Protein AF-A0A820PWT1-F1 (afdb_monomer_lite)

pLDDT: mean 73.71, std 15.01, range [38.59, 91.75]

Sequence (150 aa):
RQCILANSYSCCGHILHLMKSNIHLLKRLSTLASSGYLSSGRGATLLYFDNMKEADDYVHSNTIENTRLIAIYWSLNDSKTDRAIENLRLTEYNHLKELCMNYDPSKEFVCHVTIRVDADKNIQPNTYVSRSIVHKLPEVSPSNIYSSNT

Foldseek 3Di:
DDDVLVVQQVLLVLLVVLCVVVLVSVVVQLVLQQPADPPGSLWEKEFEAAAVVSSVCCSVVVDCPPTDIDTDHPDPPDPPQDVSNVLQDPVNSVVSVVVSVPDDSVFKYKYKYKHQYDDDPPDDHRDIRMDMDIDTDDPPDPPPPPDDDD

Secondary structure (DSSP, 8-state):
---HHHHHHHHHHHHHHHGGG-HHHHHHHHHHHHT-TTTTT--EEEEEESSHHHHHHHHHH---TT-EEEEE---TT-TT--HHHHTS-HHHHHHHHHHHHHS-TTTEEEEEEEEEEP--TTS-TTEEEEEEEEEEPPP--STTSS----

Organism: NCBI:txid433720

InterPro domains:
  IPR038825 Apical junction component [PTHR21517] (3-136)
  IPR058586 Apical junction molecule ajm1, alpha/beta domain [PF26649] (10-120)

Radius of gyration: 16.84 Å; chains: 1; bounding box: 32×45×59 Å

Structure (mmCIF, N/CA/C/O backbone):
data_AF-A0A820PWT1-F1
#
_entry.id   AF-A0A820PWT1-F1
#
loop_
_atom_site.group_PDB
_atom_site.id
_atom_site.type_symbol
_atom_site.label_atom_id
_atom_site.label_alt_id
_atom_site.label_comp_id
_atom_site.label_asym_id
_atom_site.label_entity_id
_atom_site.label_seq_id
_atom_site.pdbx_PDB_ins_code
_atom_site.Cartn_x
_atom_site.Cartn_y
_atom_site.Cartn_z
_atom_site.occupancy
_atom_site.B_iso_or_equiv
_atom_site.auth_seq_id
_atom_site.auth_comp_id
_atom_site.auth_asym_id
_atom_site.auth_atom_id
_atom_site.pdbx_PDB_model_num
ATOM 1 N N . ARG A 1 1 ? 3.724 -10.558 -26.982 1.00 47.31 1 ARG A N 1
ATOM 2 C CA . ARG A 1 1 ? 4.478 -9.646 -26.086 1.00 47.31 1 ARG A CA 1
ATOM 3 C C . ARG A 1 1 ? 3.466 -9.009 -25.141 1.00 47.31 1 ARG A C 1
ATOM 5 O O . ARG A 1 1 ? 2.695 -8.177 -25.598 1.00 47.31 1 ARG A O 1
ATOM 12 N N . GLN A 1 2 ? 3.372 -9.463 -23.890 1.00 59.34 2 GLN A N 1
ATOM 13 C CA . GLN A 1 2 ? 2.529 -8.790 -22.895 1.00 59.34 2 GLN A CA 1
ATOM 14 C C . GLN A 1 2 ? 3.180 -7.452 -22.529 1.00 59.34 2 GLN A C 1
ATOM 16 O O . GLN A 1 2 ? 4.393 -7.386 -22.338 1.00 59.34 2 GLN A O 1
ATOM 21 N N . CYS A 1 3 ? 2.388 -6.380 -22.500 1.00 81.00 3 CYS A N 1
ATOM 22 C CA . CYS A 1 3 ? 2.850 -5.068 -22.062 1.00 81.00 3 CYS A CA 1
ATOM 23 C C . CYS A 1 3 ? 3.196 -5.150 -20.571 1.00 81.00 3 CYS A C 1
ATOM 25 O O . CYS A 1 3 ? 2.326 -5.482 -19.768 1.00 81.00 3 CYS A O 1
ATOM 27 N N . ILE A 1 4 ? 4.445 -4.861 -20.201 1.00 83.25 4 ILE A N 1
ATOM 28 C CA . ILE A 1 4 ? 4.913 -4.948 -18.809 1.00 83.25 4 ILE A CA 1
ATOM 29 C C . ILE A 1 4 ? 4.061 -4.091 -17.865 1.00 83.25 4 ILE A C 1
ATOM 31 O O . ILE A 1 4 ? 3.721 -4.555 -16.788 1.00 83.25 4 ILE A O 1
ATOM 35 N N . LEU A 1 5 ? 3.586 -2.922 -18.314 1.00 86.19 5 LEU A N 1
ATOM 36 C CA . LEU A 1 5 ? 2.670 -2.079 -17.538 1.00 86.19 5 LEU A CA 1
ATOM 37 C C . LEU A 1 5 ? 1.332 -2.778 -17.256 1.00 86.19 5 LEU A C 1
ATOM 39 O O . LEU A 1 5 ? 0.831 -2.726 -16.135 1.00 86.19 5 LEU A O 1
ATOM 43 N N . ALA A 1 6 ? 0.767 -3.463 -18.255 1.00 86.44 6 ALA A N 1
ATOM 44 C CA . ALA A 1 6 ? -0.471 -4.222 -18.085 1.00 86.44 6 ALA A CA 1
ATOM 45 C C . ALA A 1 6 ? -0.263 -5.428 -17.157 1.00 86.44 6 ALA A C 1
ATOM 47 O O . ALA A 1 6 ? -1.124 -5.729 -16.330 1.00 86.44 6 ALA A O 1
ATOM 48 N N . ASN A 1 7 ? 0.897 -6.083 -17.256 1.00 89.00 7 ASN A N 1
ATOM 49 C CA . ASN A 1 7 ? 1.243 -7.205 -16.392 1.00 89.00 7 ASN A CA 1
ATOM 50 C C . ASN A 1 7 ? 1.422 -6.759 -14.931 1.00 89.00 7 ASN A C 1
ATOM 52 O O . ASN A 1 7 ? 0.824 -7.345 -14.031 1.00 89.00 7 ASN A O 1
ATOM 56 N N . SER A 1 8 ? 2.151 -5.664 -14.696 1.00 89.50 8 SER A N 1
ATOM 57 C CA . SER A 1 8 ? 2.304 -5.061 -13.368 1.00 89.50 8 SER A CA 1
ATOM 58 C C . SER A 1 8 ? 0.960 -4.616 -12.790 1.00 89.50 8 SER A C 1
ATOM 60 O O . SER A 1 8 ? 0.686 -4.871 -11.622 1.00 89.50 8 SER A O 1
ATOM 62 N N . TYR A 1 9 ? 0.065 -4.046 -13.605 1.00 90.25 9 TYR A N 1
ATOM 63 C CA . TYR A 1 9 ? -1.271 -3.656 -13.144 1.00 90.25 9 TYR A CA 1
ATOM 64 C C . TYR A 1 9 ? -2.115 -4.866 -12.715 1.00 90.25 9 TYR A C 1
ATOM 66 O O . TYR A 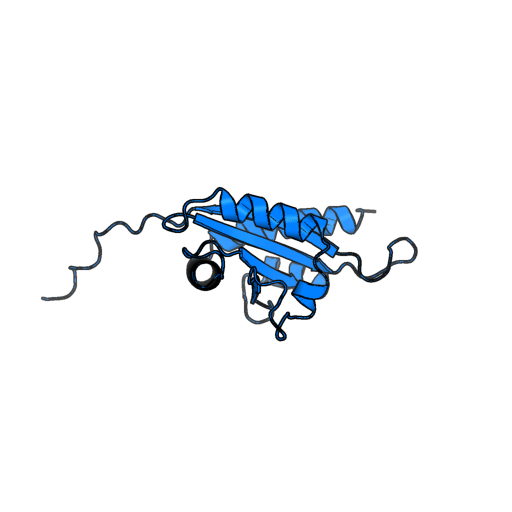1 9 ? -2.786 -4.832 -11.678 1.00 90.25 9 TYR A O 1
ATOM 74 N N . SER A 1 10 ? -2.053 -5.959 -13.484 1.00 91.75 10 SER A N 1
ATOM 75 C CA . SER A 1 10 ? -2.705 -7.224 -13.127 1.00 91.75 10 SER A CA 1
ATOM 76 C C . SER A 1 10 ? -2.135 -7.800 -11.830 1.00 91.75 10 SER A C 1
ATOM 78 O O . SER A 1 10 ? -2.895 -8.224 -10.959 1.00 91.75 10 SER A O 1
ATOM 80 N N . CYS A 1 11 ? -0.812 -7.749 -11.662 1.00 90.62 11 CYS A N 1
ATOM 81 C CA . CYS A 1 11 ? -0.122 -8.208 -10.461 1.00 90.62 11 CYS A CA 1
ATOM 82 C C . CYS A 1 11 ? -0.537 -7.423 -9.212 1.00 90.62 11 CYS A C 1
ATOM 84 O O . CYS A 1 11 ? -0.902 -8.040 -8.213 1.00 90.62 11 CYS A O 1
ATOM 86 N N . CYS A 1 12 ? -0.631 -6.088 -9.286 1.00 91.25 12 CYS A N 1
ATOM 87 C CA . CYS A 1 12 ? -1.192 -5.280 -8.197 1.00 91.25 12 CYS A CA 1
ATOM 88 C C . CYS A 1 12 ? -2.597 -5.767 -7.801 1.00 91.25 12 CYS A C 1
ATOM 90 O O . CYS A 1 12 ? -2.929 -5.838 -6.621 1.00 91.25 12 CYS A O 1
ATOM 92 N N . GLY A 1 13 ? -3.426 -6.146 -8.781 1.00 91.25 13 GLY A N 1
ATOM 93 C CA . GLY A 1 13 ? -4.733 -6.758 -8.536 1.00 91.25 13 GLY A CA 1
ATOM 94 C C . GLY A 1 13 ? -4.665 -8.102 -7.807 1.00 91.25 13 GLY A C 1
ATOM 95 O O . GLY A 1 13 ? -5.444 -8.324 -6.881 1.00 91.25 13 GLY A O 1
ATOM 96 N N . HIS A 1 14 ? -3.739 -8.981 -8.195 1.00 90.12 14 HIS A N 1
ATOM 97 C CA . HIS A 1 14 ? -3.536 -10.276 -7.540 1.00 90.12 14 HIS A CA 1
ATOM 98 C C . HIS A 1 14 ? -3.034 -10.122 -6.104 1.00 90.12 14 HIS A C 1
ATOM 100 O O . HIS A 1 14 ? -3.578 -10.762 -5.211 1.00 90.12 14 HIS A O 1
ATOM 106 N N . ILE A 1 15 ? -2.083 -9.221 -5.853 1.00 89.31 15 ILE A N 1
ATOM 107 C CA . ILE A 1 15 ? -1.589 -8.904 -4.503 1.00 89.31 15 ILE A CA 1
ATOM 108 C C . ILE A 1 15 ? -2.748 -8.459 -3.602 1.00 89.31 15 ILE A C 1
ATOM 110 O O . ILE A 1 15 ? -2.941 -8.992 -2.510 1.00 89.31 15 ILE A O 1
ATOM 114 N N . LEU A 1 16 ? -3.585 -7.542 -4.099 1.00 89.75 16 LEU A N 1
ATOM 115 C CA . LEU A 1 16 ? -4.780 -7.064 -3.400 1.00 89.75 16 LEU A CA 1
ATOM 116 C C . LEU A 1 16 ? -5.851 -8.145 -3.182 1.00 89.75 16 LEU A C 1
ATOM 118 O O . LEU A 1 16 ? -6.704 -8.009 -2.302 1.00 89.75 16 LEU A O 1
ATOM 122 N N . HIS A 1 17 ? -5.851 -9.206 -3.986 1.00 88.50 17 HIS A N 1
ATOM 123 C CA . HIS A 1 17 ? -6.714 -10.361 -3.773 1.00 88.50 17 HIS A CA 1
ATOM 124 C C . HIS A 1 17 ? -6.127 -11.302 -2.714 1.00 88.50 17 HIS A C 1
ATOM 126 O O . HIS A 1 17 ? -6.821 -11.635 -1.756 1.00 88.50 17 HIS A O 1
ATOM 132 N N . LEU A 1 18 ? -4.847 -11.662 -2.838 1.00 84.69 18 LEU A N 1
ATOM 133 C CA . LEU A 1 18 ? -4.145 -12.573 -1.929 1.00 84.69 18 LEU A CA 1
ATOM 134 C C . LEU A 1 18 ? -4.092 -12.049 -0.497 1.00 84.69 18 LEU A C 1
ATOM 136 O O . LEU A 1 18 ? -4.282 -12.821 0.444 1.00 84.69 18 LEU A O 1
ATOM 140 N N . MET A 1 19 ? -3.936 -10.733 -0.316 1.00 83.38 19 MET A N 1
ATOM 141 C CA . MET A 1 19 ? -3.961 -10.140 1.022 1.00 83.38 19 MET A CA 1
ATOM 142 C C . MET A 1 19 ? -5.244 -10.480 1.788 1.00 83.38 19 MET A C 1
ATOM 144 O O . MET A 1 19 ? -5.193 -10.630 3.003 1.00 83.38 19 MET A O 1
ATOM 148 N N . LYS A 1 20 ? -6.382 -10.659 1.098 1.00 83.00 20 LYS A N 1
ATOM 149 C CA . LYS A 1 20 ? -7.672 -10.975 1.733 1.00 83.00 20 LYS A CA 1
ATOM 150 C C . LYS A 1 20 ? -7.665 -12.351 2.399 1.00 83.00 20 LYS A C 1
ATOM 152 O O . LYS A 1 20 ? -8.399 -12.566 3.356 1.00 83.00 20 LYS A O 1
ATOM 157 N N . SER A 1 21 ? -6.836 -13.263 1.903 1.00 82.19 21 SER A N 1
ATOM 158 C CA . SER A 1 21 ? -6.681 -14.617 2.434 1.00 82.19 21 SER A CA 1
ATOM 159 C C . SER A 1 21 ? -5.658 -14.694 3.573 1.00 82.19 21 SER A C 1
ATOM 161 O O . SER A 1 21 ? -5.583 -15.713 4.254 1.00 82.19 21 SER A O 1
ATOM 163 N N . ASN A 1 22 ? -4.882 -13.631 3.818 1.00 80.12 22 ASN A N 1
ATOM 164 C CA . ASN A 1 22 ? -3.849 -13.589 4.850 1.00 80.12 22 ASN A CA 1
ATOM 165 C C . ASN A 1 22 ? -4.284 -12.704 6.030 1.00 80.12 22 ASN A C 1
ATOM 167 O O . ASN A 1 22 ? -4.023 -11.501 6.074 1.00 80.12 22 ASN A O 1
ATOM 171 N N . ILE A 1 23 ? -4.933 -13.311 7.029 1.00 81.25 23 ILE A N 1
ATOM 172 C CA . ILE A 1 23 ? -5.490 -12.583 8.181 1.00 81.25 23 ILE A CA 1
ATOM 173 C C . ILE A 1 23 ? -4.428 -11.850 9.016 1.00 81.25 23 ILE A C 1
ATOM 175 O O . ILE A 1 23 ? -4.711 -10.797 9.587 1.00 81.25 23 ILE A O 1
ATOM 179 N N . HIS A 1 24 ? -3.202 -12.375 9.083 1.00 80.56 24 HIS A N 1
ATOM 180 C CA . HIS A 1 24 ? -2.103 -11.739 9.810 1.00 80.56 24 HIS A CA 1
ATOM 181 C C . HIS A 1 24 ? -1.655 -10.454 9.115 1.00 80.56 24 HIS A C 1
ATOM 183 O O . HIS A 1 24 ? -1.484 -9.424 9.771 1.00 80.56 24 HIS A O 1
ATOM 189 N N . LEU A 1 25 ? -1.534 -10.498 7.787 1.00 80.38 25 LEU A N 1
ATOM 190 C CA . LEU A 1 25 ? -1.283 -9.317 6.973 1.00 80.38 25 LEU A CA 1
ATOM 191 C C . LEU A 1 25 ? -2.429 -8.311 7.107 1.00 80.38 25 LEU A C 1
ATOM 193 O O . LEU A 1 25 ? -2.152 -7.153 7.391 1.00 80.38 25 LEU A O 1
ATOM 197 N N . LEU A 1 26 ? -3.694 -8.729 6.991 1.00 82.94 26 LEU A N 1
ATOM 198 C CA . LEU A 1 26 ? -4.842 -7.823 7.154 1.00 82.94 26 LEU A CA 1
ATOM 199 C C . LEU A 1 26 ? -4.838 -7.110 8.506 1.00 82.94 26 LEU A C 1
ATOM 201 O O . LEU A 1 26 ? -5.029 -5.898 8.550 1.00 82.94 26 LEU A O 1
ATOM 205 N N . LYS A 1 27 ? -4.573 -7.834 9.600 1.00 81.88 27 LYS A N 1
ATOM 206 C CA . LYS A 1 27 ? -4.447 -7.235 10.936 1.00 81.88 27 LYS A CA 1
ATOM 207 C C . LYS A 1 27 ? -3.319 -6.210 10.976 1.00 81.88 27 LYS A C 1
ATOM 209 O O . LYS A 1 27 ? -3.542 -5.085 11.407 1.00 81.88 27 LYS A O 1
ATOM 214 N N . ARG A 1 28 ? -2.132 -6.564 10.472 1.00 81.06 28 ARG A N 1
ATOM 215 C CA . ARG A 1 28 ? -0.976 -5.655 10.431 1.00 81.06 28 ARG A CA 1
ATOM 216 C C . ARG A 1 28 ? -1.266 -4.403 9.596 1.00 81.06 28 ARG A C 1
ATOM 218 O O . ARG A 1 28 ? -0.940 -3.304 10.032 1.00 81.06 28 ARG A O 1
ATOM 225 N N . LEU A 1 29 ? -1.903 -4.560 8.435 1.00 83.25 29 LEU A N 1
ATOM 226 C CA . LEU A 1 29 ? -2.310 -3.455 7.565 1.00 83.25 29 LEU A CA 1
ATOM 227 C C . LEU A 1 29 ? -3.337 -2.550 8.243 1.00 83.25 29 LEU A C 1
ATOM 229 O O . LEU A 1 29 ? -3.165 -1.337 8.268 1.00 83.25 29 LEU A O 1
ATOM 233 N N . SER A 1 30 ? -4.369 -3.137 8.844 1.00 82.38 30 SER A N 1
ATOM 234 C CA . SER A 1 30 ? -5.387 -2.402 9.589 1.00 82.38 30 SER A CA 1
ATOM 235 C C . SER A 1 30 ? -4.775 -1.587 10.721 1.00 82.38 30 SER A C 1
ATOM 237 O O . SER A 1 30 ? -5.104 -0.414 10.872 1.00 82.38 30 SER A O 1
ATOM 239 N N . THR A 1 31 ? -3.862 -2.179 11.497 1.00 80.88 31 THR A N 1
ATOM 240 C CA . THR A 1 31 ? -3.164 -1.475 12.577 1.00 80.88 31 THR A CA 1
ATOM 241 C C . THR A 1 31 ? -2.358 -0.300 12.026 1.00 80.88 31 THR A C 1
ATOM 243 O O . THR A 1 31 ? -2.481 0.813 12.535 1.00 80.88 31 THR A O 1
ATOM 246 N N . LEU A 1 32 ? -1.601 -0.503 10.945 1.00 78.75 32 LEU A N 1
ATOM 247 C CA . LEU A 1 32 ? -0.827 0.568 10.310 1.00 78.75 32 LEU A CA 1
ATOM 248 C C . LEU A 1 32 ? -1.719 1.684 9.746 1.00 78.75 32 LEU A C 1
ATOM 250 O O . LEU A 1 32 ? -1.428 2.860 9.954 1.00 78.75 32 LEU A O 1
ATOM 254 N N . ALA A 1 33 ? -2.831 1.348 9.092 1.00 80.00 33 ALA A N 1
ATOM 255 C CA . ALA A 1 33 ? -3.787 2.343 8.611 1.00 80.00 33 ALA A CA 1
ATOM 256 C C . ALA A 1 33 ? -4.429 3.126 9.766 1.00 80.00 33 ALA A C 1
ATOM 258 O O . ALA A 1 33 ? -4.557 4.345 9.681 1.00 80.00 33 ALA A O 1
ATOM 259 N N . SER A 1 34 ? -4.764 2.451 10.870 1.00 75.75 34 SER A N 1
ATOM 260 C CA . SER A 1 34 ? -5.361 3.088 12.050 1.00 75.75 34 SER A CA 1
ATOM 261 C C . SER A 1 34 ? -4.406 4.045 12.769 1.00 75.75 34 SER A C 1
ATOM 263 O O . SER A 1 34 ? -4.852 4.998 13.400 1.00 75.75 34 SER A O 1
ATOM 265 N N . SER A 1 35 ? -3.089 3.857 12.619 1.00 69.88 35 SER A N 1
ATOM 266 C CA . SER A 1 35 ? -2.086 4.832 13.072 1.00 69.88 35 SER A CA 1
ATOM 267 C C . SER A 1 35 ? -1.947 6.064 12.158 1.00 69.88 35 SER A C 1
ATOM 269 O O . SER A 1 35 ? -1.132 6.945 12.427 1.00 69.88 35 SER A O 1
ATOM 271 N N . GLY A 1 36 ? -2.727 6.150 11.074 1.00 62.59 36 GLY A N 1
ATOM 272 C CA . GLY A 1 36 ? -2.680 7.238 10.100 1.00 62.59 36 GLY A CA 1
ATOM 273 C C . GLY A 1 36 ? -3.218 8.580 10.612 1.00 62.59 36 GLY A C 1
ATOM 274 O O . GLY A 1 36 ? -4.252 8.665 11.271 1.00 62.59 36 GLY A O 1
ATOM 275 N N . TYR A 1 37 ? -2.516 9.651 10.233 1.00 52.75 37 TYR A N 1
ATOM 276 C CA . TYR A 1 37 ? -2.602 11.007 10.798 1.00 52.75 37 TYR A CA 1
ATOM 277 C C . TYR A 1 37 ? -3.868 11.831 10.484 1.00 52.75 37 TYR A C 1
ATOM 279 O O . TYR A 1 37 ? -3.995 12.948 10.987 1.00 52.75 37 TYR 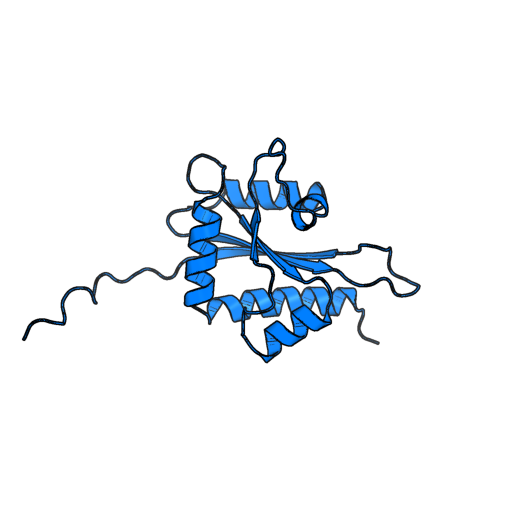A O 1
ATOM 287 N N . LEU A 1 38 ? -4.811 11.342 9.669 1.00 58.19 38 LEU A N 1
ATOM 288 C CA . LEU A 1 38 ? -6.098 12.025 9.465 1.00 58.19 38 LEU A CA 1
ATOM 289 C C . LEU A 1 38 ? -6.978 11.826 10.709 1.00 58.19 38 LEU A C 1
ATOM 291 O O . LEU A 1 38 ? -7.860 10.978 10.676 1.00 58.19 38 LEU A O 1
ATOM 295 N N . SER A 1 39 ? -6.645 12.530 11.802 1.00 53.00 39 SER A N 1
ATOM 296 C CA . SER A 1 39 ? -7.372 12.840 13.060 1.00 53.00 39 SER A CA 1
ATOM 297 C C . SER A 1 39 ? -8.349 11.820 13.691 1.00 53.00 39 SER A C 1
ATOM 299 O O . SER A 1 39 ? -9.003 12.137 14.681 1.00 53.00 39 SER A O 1
ATOM 301 N N . SER A 1 40 ? -8.485 10.600 13.178 1.00 62.12 40 SER A N 1
ATOM 302 C CA . SER A 1 40 ? -9.523 9.619 13.536 1.00 62.12 40 SER A CA 1
ATOM 303 C C . SER A 1 40 ? -9.196 8.198 13.037 1.00 62.12 40 SER A C 1
ATOM 305 O O . SER A 1 40 ? -10.102 7.392 12.850 1.00 62.12 40 SER A O 1
ATOM 307 N N . GLY A 1 41 ? -7.926 7.886 12.757 1.00 66.31 41 GLY A N 1
ATOM 308 C CA . GLY A 1 41 ? -7.505 6.563 12.272 1.00 66.31 41 GLY A CA 1
ATOM 309 C C . GLY A 1 41 ? -7.748 6.302 10.782 1.00 66.31 41 GLY A C 1
ATOM 310 O O . GLY A 1 41 ? -7.765 5.153 10.349 1.00 66.31 41 GLY A O 1
ATOM 311 N N . ARG A 1 42 ? -7.927 7.363 9.986 1.00 76.44 42 ARG A N 1
ATOM 312 C CA . ARG A 1 42 ? -8.174 7.292 8.538 1.00 76.44 42 ARG A CA 1
ATOM 313 C C . ARG A 1 42 ? -6.874 7.311 7.719 1.00 76.44 42 ARG A C 1
ATOM 315 O O . ARG A 1 42 ? -6.609 8.255 6.981 1.00 76.44 42 ARG A O 1
ATOM 322 N N . GLY A 1 43 ? -6.014 6.308 7.879 1.00 79.94 43 GLY A N 1
ATOM 323 C CA . GLY A 1 43 ? -4.768 6.168 7.112 1.00 79.94 43 GLY A CA 1
ATOM 324 C C . GLY A 1 43 ? -4.866 5.299 5.857 1.00 79.94 43 GLY A C 1
ATOM 325 O O . GLY A 1 43 ? -5.888 4.675 5.571 1.00 79.94 43 GLY A O 1
ATOM 326 N N . ALA A 1 44 ? -3.758 5.223 5.123 1.00 82.94 44 ALA A N 1
ATOM 327 C CA . ALA A 1 44 ? -3.560 4.243 4.061 1.00 82.94 44 ALA A CA 1
ATOM 328 C C . ALA A 1 44 ? -2.277 3.449 4.325 1.00 82.94 44 ALA A C 1
ATOM 330 O O . ALA A 1 44 ? -1.312 3.964 4.889 1.00 82.94 44 ALA A O 1
ATOM 331 N N . THR A 1 45 ? -2.247 2.196 3.892 1.00 84.81 45 THR A N 1
ATOM 332 C CA . THR A 1 45 ? -1.023 1.386 3.870 1.00 84.81 45 THR A CA 1
ATOM 333 C C . THR A 1 45 ? -0.472 1.300 2.463 1.00 84.81 45 THR A C 1
ATOM 335 O O . THR A 1 45 ? -1.247 1.104 1.529 1.00 84.81 45 THR A O 1
ATOM 338 N N . LEU A 1 46 ? 0.848 1.350 2.331 1.00 83.56 46 LEU A N 1
ATOM 339 C CA . LEU A 1 46 ? 1.582 1.104 1.101 1.00 83.56 46 LEU A CA 1
ATOM 340 C C . LEU A 1 46 ? 2.295 -0.244 1.157 1.00 83.56 46 LEU A C 1
ATOM 342 O O . LEU A 1 46 ? 3.142 -0.479 2.018 1.00 83.56 46 LEU A O 1
ATOM 346 N N . LEU A 1 47 ? 1.985 -1.099 0.193 1.00 86.19 47 LEU A N 1
ATOM 347 C CA . LEU A 1 47 ? 2.796 -2.247 -0.185 1.00 86.19 47 LEU A CA 1
ATOM 348 C C . LEU A 1 47 ? 3.644 -1.823 -1.380 1.00 86.19 47 LEU A C 1
ATOM 350 O O . LEU A 1 47 ? 3.126 -1.655 -2.486 1.00 86.19 47 LEU A O 1
ATOM 354 N N . TYR A 1 48 ? 4.928 -1.596 -1.130 1.00 84.62 48 TYR A N 1
ATOM 355 C CA . TYR A 1 48 ? 5.872 -1.145 -2.141 1.00 84.62 48 TYR A CA 1
ATOM 356 C C . TYR A 1 48 ? 6.772 -2.302 -2.579 1.00 84.62 48 TYR A C 1
ATOM 358 O O . TYR A 1 48 ? 7.344 -3.002 -1.740 1.00 84.62 48 TYR A O 1
ATOM 366 N N . PHE A 1 49 ? 6.917 -2.459 -3.894 1.00 85.75 49 PHE A N 1
ATOM 367 C CA . PHE A 1 49 ? 7.807 -3.431 -4.524 1.00 85.75 49 PHE A CA 1
ATOM 368 C C . PHE A 1 49 ? 8.817 -2.699 -5.415 1.00 85.75 49 PHE A C 1
ATOM 370 O O . PHE A 1 49 ? 8.429 -1.919 -6.292 1.00 85.75 49 PHE A O 1
ATOM 377 N N . ASP A 1 50 ? 10.113 -2.958 -5.206 1.00 83.12 50 ASP A N 1
ATOM 378 C CA . ASP A 1 50 ? 11.207 -2.270 -5.911 1.00 83.12 50 ASP A CA 1
ATOM 379 C C . ASP A 1 50 ? 11.324 -2.707 -7.381 1.00 83.12 50 ASP A C 1
ATOM 381 O O . ASP A 1 50 ? 12.008 -2.052 -8.171 1.00 83.12 50 ASP A O 1
ATOM 385 N N . ASN A 1 51 ? 10.694 -3.821 -7.753 1.00 85.88 51 ASN A N 1
ATOM 386 C CA . ASN A 1 51 ? 10.639 -4.344 -9.114 1.00 85.88 51 ASN A CA 1
ATOM 387 C C . ASN A 1 51 ? 9.516 -5.390 -9.247 1.00 85.88 51 ASN A C 1
ATOM 389 O O . ASN A 1 51 ? 8.948 -5.874 -8.265 1.00 85.88 51 ASN A O 1
ATOM 393 N N . MET A 1 52 ? 9.221 -5.778 -10.488 1.00 87.19 52 MET A N 1
ATOM 394 C CA . MET A 1 52 ? 8.202 -6.786 -10.797 1.00 87.19 52 MET A CA 1
ATOM 395 C C . MET A 1 52 ? 8.545 -8.184 -10.251 1.00 87.19 52 MET A C 1
ATOM 397 O O . MET A 1 52 ? 7.635 -8.953 -9.957 1.00 87.19 52 MET A O 1
ATOM 401 N N . LYS A 1 53 ? 9.832 -8.519 -10.093 1.00 86.75 53 LYS A N 1
ATOM 402 C CA . LYS A 1 53 ? 10.252 -9.824 -9.567 1.00 86.75 53 LYS A CA 1
ATOM 403 C C . LYS A 1 53 ? 9.855 -9.976 -8.099 1.00 86.75 53 LYS A C 1
ATOM 405 O O . LYS A 1 53 ? 9.305 -11.004 -7.737 1.00 86.75 53 LYS A O 1
ATOM 410 N N . GLU A 1 54 ? 10.069 -8.957 -7.272 1.00 85.81 54 GLU A N 1
ATOM 411 C CA . GLU A 1 54 ? 9.639 -8.980 -5.865 1.00 85.81 54 GLU A CA 1
ATOM 412 C C . GLU A 1 54 ? 8.1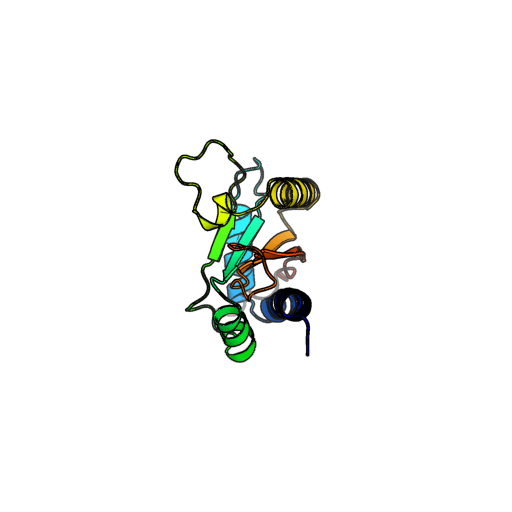20 -9.128 -5.723 1.00 85.81 54 GLU A C 1
ATOM 414 O O . GLU A 1 54 ? 7.640 -9.856 -4.855 1.00 85.81 54 GLU A O 1
ATOM 419 N N . ALA A 1 55 ? 7.361 -8.449 -6.587 1.00 87.06 55 ALA A N 1
ATOM 420 C CA . ALA A 1 55 ? 5.907 -8.559 -6.621 1.00 87.06 55 ALA A CA 1
ATOM 421 C C . ALA A 1 55 ? 5.452 -9.975 -7.012 1.00 87.06 55 ALA A C 1
ATOM 423 O O . ALA A 1 55 ? 4.545 -10.533 -6.394 1.00 87.06 55 ALA A O 1
ATOM 424 N N . ASP A 1 56 ? 6.108 -10.573 -8.007 1.00 86.62 56 ASP A N 1
ATOM 425 C CA . ASP A 1 56 ? 5.825 -11.933 -8.462 1.00 86.62 56 ASP A CA 1
ATOM 426 C C . ASP A 1 56 ? 6.212 -12.986 -7.413 1.00 86.62 56 ASP A C 1
ATOM 428 O O . ASP A 1 56 ? 5.428 -13.890 -7.124 1.00 86.62 56 ASP A O 1
ATOM 432 N N . ASP A 1 57 ? 7.368 -12.824 -6.764 1.00 84.94 57 ASP A N 1
ATOM 433 C CA . ASP A 1 57 ? 7.811 -13.682 -5.663 1.00 84.94 57 ASP A CA 1
ATOM 434 C C . ASP A 1 57 ? 6.793 -13.654 -4.511 1.00 84.94 57 ASP A C 1
ATOM 436 O O . ASP A 1 57 ? 6.462 -14.703 -3.957 1.00 84.94 57 ASP A O 1
ATOM 440 N N . TYR A 1 58 ? 6.237 -12.483 -4.175 1.00 82.88 58 TYR A N 1
ATOM 441 C CA . TYR A 1 58 ? 5.176 -12.360 -3.170 1.00 82.88 58 TYR A CA 1
ATOM 442 C C . TYR A 1 58 ? 3.896 -13.097 -3.585 1.00 82.88 58 TYR A C 1
ATOM 444 O O . TYR A 1 58 ? 3.304 -13.806 -2.772 1.00 82.88 58 TYR A O 1
ATOM 452 N N . VAL A 1 59 ? 3.475 -12.969 -4.848 1.00 83.94 59 VAL A N 1
ATOM 453 C CA . VAL A 1 59 ? 2.290 -13.671 -5.371 1.00 83.94 59 VAL A CA 1
ATOM 454 C C . VAL A 1 59 ? 2.459 -15.192 -5.284 1.00 83.94 59 VAL A C 1
ATOM 456 O O . VAL A 1 59 ? 1.505 -15.884 -4.931 1.00 83.94 59 VAL A O 1
ATOM 459 N N . HIS A 1 60 ? 3.658 -15.712 -5.556 1.00 81.50 60 HIS A N 1
ATOM 460 C CA . HIS A 1 60 ? 3.937 -17.151 -5.534 1.00 81.50 60 HIS A CA 1
ATOM 461 C C . HIS A 1 60 ? 4.165 -17.717 -4.129 1.00 81.50 60 HIS A C 1
ATOM 463 O O . HIS A 1 60 ? 3.729 -18.828 -3.832 1.00 81.50 60 HIS A O 1
ATOM 469 N N . SER A 1 61 ? 4.863 -16.982 -3.265 1.00 74.50 61 SER A N 1
ATOM 470 C CA . SER A 1 61 ? 5.221 -17.449 -1.921 1.00 74.50 61 SER A CA 1
ATOM 471 C C . SER A 1 61 ? 4.145 -17.159 -0.876 1.00 74.50 61 SER A C 1
ATOM 473 O O . SER A 1 61 ? 4.088 -17.841 0.146 1.00 74.50 61 SER A O 1
ATOM 475 N N . ASN A 1 62 ? 3.301 -16.146 -1.106 1.00 67.44 62 ASN A N 1
ATOM 476 C CA . ASN A 1 62 ? 2.384 -15.572 -0.118 1.00 67.44 62 ASN A CA 1
ATOM 477 C C . ASN A 1 62 ? 3.082 -15.178 1.205 1.00 67.44 62 ASN A C 1
ATOM 479 O O . ASN A 1 62 ? 2.432 -15.040 2.248 1.00 67.44 62 ASN A O 1
ATOM 483 N N . THR A 1 63 ? 4.409 -15.005 1.188 1.00 64.19 63 THR A N 1
ATOM 484 C CA . THR A 1 63 ? 5.194 -14.595 2.351 1.00 64.19 63 THR A CA 1
ATOM 485 C C . THR A 1 63 ? 5.523 -13.115 2.267 1.00 64.19 63 THR A C 1
ATOM 487 O O . THR A 1 63 ? 5.856 -12.560 1.224 1.00 64.19 63 THR A O 1
ATOM 490 N N . ILE A 1 64 ? 5.407 -12.450 3.412 1.00 61.00 64 ILE A N 1
ATOM 491 C CA . ILE A 1 64 ? 5.573 -11.000 3.529 1.00 61.00 64 ILE A CA 1
ATOM 492 C C . ILE A 1 64 ? 7.030 -10.589 3.781 1.00 61.00 64 ILE A C 1
ATOM 494 O O . ILE A 1 64 ? 7.312 -9.399 3.880 1.00 61.00 64 ILE A O 1
ATOM 498 N N . GLU A 1 65 ? 7.939 -11.554 3.961 1.00 57.66 65 GLU A N 1
ATOM 499 C CA . GLU A 1 65 ? 9.254 -11.317 4.577 1.00 57.66 65 GLU A CA 1
ATOM 500 C C . GLU A 1 65 ? 10.127 -10.341 3.781 1.00 57.66 65 GLU A C 1
ATOM 502 O O . GLU A 1 65 ? 10.893 -9.589 4.377 1.00 57.66 65 GLU A O 1
ATOM 507 N N . ASN A 1 66 ? 9.935 -10.276 2.461 1.00 52.66 66 ASN A N 1
ATOM 508 C CA . ASN A 1 66 ? 10.669 -9.366 1.580 1.00 52.66 66 ASN A CA 1
ATOM 509 C C . ASN A 1 66 ? 9.870 -8.118 1.167 1.00 52.66 66 ASN A C 1
ATOM 511 O O . ASN A 1 66 ? 10.414 -7.237 0.504 1.00 52.66 66 ASN A O 1
ATOM 515 N N . THR A 1 67 ? 8.590 -8.008 1.536 1.00 62.28 67 THR A N 1
ATOM 516 C CA . THR A 1 67 ? 7.753 -6.873 1.130 1.00 62.28 67 THR A CA 1
ATOM 517 C C . THR A 1 67 ? 7.934 -5.705 2.089 1.00 62.28 67 THR A C 1
ATOM 519 O O . THR A 1 67 ? 7.657 -5.816 3.288 1.00 62.28 67 THR A O 1
ATOM 522 N N . ARG A 1 68 ? 8.335 -4.541 1.563 1.00 65.00 68 ARG A N 1
ATOM 523 C CA . ARG A 1 68 ? 8.349 -3.310 2.358 1.00 65.00 68 ARG A CA 1
ATOM 524 C C . ARG A 1 68 ? 6.920 -2.846 2.584 1.00 65.00 68 ARG A C 1
ATOM 526 O O . ARG A 1 68 ? 6.242 -2.368 1.675 1.00 65.00 68 ARG A O 1
ATOM 533 N N . LEU A 1 69 ? 6.479 -3.003 3.827 1.00 67.12 69 LEU A N 1
ATOM 534 C CA . LEU A 1 69 ? 5.200 -2.500 4.282 1.00 67.12 69 LEU A CA 1
ATOM 535 C C . LEU A 1 69 ? 5.389 -1.143 4.952 1.00 67.12 69 LEU A C 1
ATOM 537 O O . LEU A 1 69 ? 6.017 -1.050 6.007 1.00 67.12 69 LEU A O 1
ATOM 541 N N . ILE A 1 70 ? 4.829 -0.107 4.339 1.00 63.09 70 ILE A N 1
ATOM 542 C CA . ILE A 1 70 ? 5.009 1.282 4.750 1.00 63.09 70 ILE A CA 1
ATOM 543 C C . ILE A 1 70 ? 3.640 1.853 5.125 1.00 63.09 70 ILE A C 1
ATOM 545 O O . ILE A 1 70 ? 2.657 1.683 4.405 1.00 63.09 70 ILE A O 1
ATOM 549 N N . ALA A 1 71 ? 3.545 2.528 6.267 1.00 61.91 71 ALA A N 1
ATOM 550 C CA . ALA A 1 71 ? 2.365 3.328 6.581 1.00 61.91 71 ALA A CA 1
ATOM 551 C C . ALA A 1 71 ? 2.432 4.645 5.794 1.00 61.91 71 ALA A C 1
ATOM 553 O O . ALA A 1 71 ? 3.435 5.354 5.868 1.00 61.91 71 ALA A O 1
ATOM 554 N N . ILE A 1 72 ? 1.376 4.981 5.047 1.00 63.12 72 ILE A N 1
ATOM 555 C CA . ILE A 1 72 ? 1.277 6.286 4.387 1.00 63.12 72 ILE A CA 1
ATOM 556 C C . ILE A 1 72 ? 0.645 7.256 5.381 1.00 63.12 72 ILE A C 1
ATOM 558 O O . ILE A 1 72 ? -0.567 7.235 5.628 1.00 63.12 72 ILE A O 1
ATOM 562 N N . TYR A 1 73 ? 1.484 8.117 5.951 1.00 60.97 73 TYR A N 1
ATOM 563 C CA . TYR A 1 73 ? 1.045 9.213 6.804 1.00 60.97 73 TYR A CA 1
ATOM 564 C C . TYR A 1 73 ? 0.670 10.430 5.955 1.00 60.97 73 TYR A C 1
ATOM 566 O O . TYR A 1 73 ? 1.348 10.788 5.000 1.00 60.97 73 TYR A O 1
ATOM 574 N N . TRP A 1 74 ? -0.425 11.085 6.333 1.00 56.00 74 TRP A N 1
ATOM 575 C CA . TRP A 1 74 ? -1.032 12.201 5.600 1.00 56.00 74 TRP A CA 1
ATOM 576 C C . TRP A 1 74 ? -0.464 13.584 5.961 1.00 56.00 74 TRP A C 1
ATOM 578 O O . TRP A 1 74 ? -1.073 14.609 5.652 1.00 56.00 74 TRP A O 1
ATOM 588 N N . SER A 1 75 ? 0.700 13.632 6.613 1.00 49.84 75 SER A N 1
ATOM 589 C CA . SER A 1 75 ? 1.387 14.888 6.914 1.00 49.84 75 SER A CA 1
ATOM 590 C C . SER A 1 75 ? 2.460 15.155 5.861 1.00 49.84 75 SER A C 1
ATOM 592 O O . SER A 1 75 ? 3.562 14.624 5.945 1.00 49.84 75 SER A O 1
ATOM 594 N N . LEU A 1 76 ? 2.155 16.031 4.897 1.00 44.50 76 LEU A N 1
ATOM 595 C CA . LEU A 1 76 ? 3.121 16.601 3.936 1.00 44.50 76 LEU A CA 1
ATOM 596 C C . LEU A 1 76 ? 4.321 17.306 4.608 1.00 44.50 76 LEU A C 1
ATOM 598 O O . LEU A 1 76 ? 5.273 17.664 3.925 1.00 44.50 76 LEU A O 1
ATOM 602 N N . ASN A 1 77 ? 4.268 17.519 5.928 1.00 46.28 77 ASN A N 1
ATOM 603 C CA . ASN A 1 77 ? 5.285 18.219 6.710 1.00 46.28 77 ASN A CA 1
ATOM 604 C C . ASN A 1 77 ? 6.184 17.293 7.539 1.00 46.28 77 ASN A C 1
ATOM 606 O O . ASN A 1 77 ? 6.987 17.797 8.323 1.00 46.28 77 ASN A O 1
ATOM 610 N N . ASP A 1 78 ? 6.057 15.967 7.428 1.00 47.66 78 ASP A N 1
ATOM 611 C CA . ASP A 1 78 ? 6.919 15.084 8.211 1.00 47.66 78 ASP A CA 1
ATOM 612 C C . ASP A 1 78 ? 8.275 14.905 7.513 1.00 47.66 78 ASP A C 1
ATOM 614 O O . ASP A 1 78 ? 8.382 14.338 6.422 1.00 47.66 78 ASP A O 1
ATOM 618 N N . SER A 1 79 ? 9.339 15.356 8.175 1.00 41.81 79 SER A N 1
ATOM 619 C CA . SER A 1 79 ? 10.747 15.223 7.769 1.00 41.81 79 SER A CA 1
ATOM 620 C C . SER A 1 79 ? 11.251 13.765 7.741 1.00 41.81 79 SER A C 1
ATOM 622 O O . SER A 1 79 ? 12.451 13.515 7.648 1.00 41.81 79 SER A O 1
ATOM 624 N N . LYS A 1 80 ? 10.324 12.801 7.813 1.00 46.62 80 LYS A N 1
ATOM 625 C CA . LYS A 1 80 ? 10.502 11.343 7.795 1.00 46.62 80 LYS A CA 1
ATOM 626 C C . LYS A 1 80 ? 9.704 10.669 6.673 1.00 46.62 80 LYS A C 1
ATOM 628 O O . LYS A 1 80 ? 9.341 9.499 6.788 1.00 46.62 80 LYS A O 1
ATOM 633 N N . THR A 1 81 ? 9.383 11.402 5.612 1.00 52.66 81 THR A N 1
ATOM 634 C CA . THR A 1 81 ? 8.709 10.821 4.450 1.00 52.66 81 THR A CA 1
ATOM 635 C C . THR A 1 81 ? 9.654 9.811 3.791 1.00 52.66 81 THR A C 1
ATOM 637 O O . THR A 1 81 ? 10.742 10.162 3.349 1.00 52.66 81 THR A O 1
ATOM 640 N N . ASP A 1 82 ? 9.275 8.530 3.798 1.00 57.75 82 ASP A N 1
ATOM 641 C CA . ASP A 1 82 ? 10.031 7.468 3.127 1.00 57.75 82 ASP A CA 1
ATOM 642 C C . ASP A 1 82 ? 10.136 7.800 1.628 1.00 57.75 82 ASP A C 1
ATOM 644 O O . ASP A 1 82 ? 9.165 8.279 1.036 1.00 57.75 82 ASP A O 1
ATOM 648 N N . ARG A 1 83 ? 11.277 7.519 0.984 1.00 57.12 83 ARG A N 1
ATOM 649 C CA . ARG A 1 83 ? 11.451 7.721 -0.466 1.00 57.12 83 ARG A CA 1
ATOM 650 C C . ARG A 1 83 ? 10.335 7.055 -1.270 1.00 57.12 83 ARG A C 1
ATOM 652 O O . ARG A 1 83 ? 9.950 7.573 -2.312 1.00 57.12 83 ARG A O 1
ATOM 659 N N . ALA A 1 84 ? 9.786 5.931 -0.808 1.00 57.72 84 ALA A N 1
ATOM 660 C CA . ALA A 1 84 ? 8.642 5.291 -1.463 1.00 57.72 84 ALA A CA 1
ATOM 661 C C . ALA A 1 84 ? 7.394 6.196 -1.505 1.00 57.72 84 ALA A C 1
ATOM 663 O O . ALA A 1 84 ? 6.644 6.159 -2.475 1.00 57.72 84 ALA A O 1
ATOM 664 N N . ILE A 1 85 ? 7.196 7.028 -0.479 1.00 62.03 85 ILE A N 1
ATOM 665 C CA . ILE A 1 85 ? 6.112 8.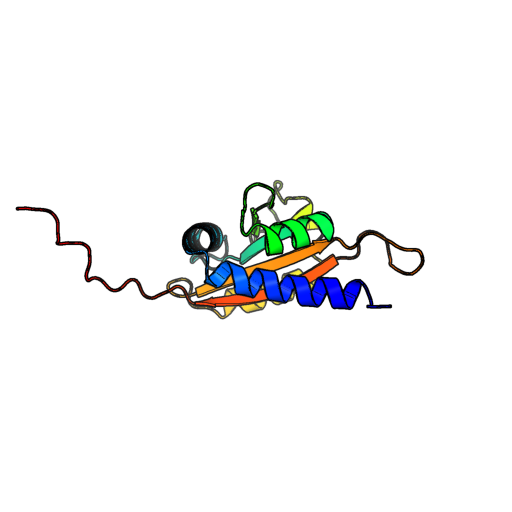013 -0.388 1.00 62.03 85 ILE A CA 1
ATOM 666 C C . ILE A 1 85 ? 6.461 9.271 -1.194 1.00 62.03 85 ILE A C 1
ATOM 668 O O . ILE A 1 85 ? 5.590 9.789 -1.883 1.00 62.03 85 ILE A O 1
ATOM 672 N N . GLU A 1 86 ? 7.722 9.726 -1.183 1.00 63.84 86 GLU A N 1
ATOM 673 C CA . GLU A 1 86 ? 8.183 10.839 -2.040 1.00 63.84 86 GLU A CA 1
ATOM 674 C C . GLU A 1 86 ? 7.966 10.549 -3.535 1.00 63.84 86 GLU A C 1
ATOM 676 O O . GLU A 1 86 ? 7.728 11.459 -4.326 1.00 63.84 86 GLU A O 1
ATOM 681 N N . ASN A 1 87 ? 8.035 9.271 -3.923 1.00 62.91 87 ASN A N 1
ATOM 682 C CA . ASN A 1 87 ? 7.809 8.815 -5.292 1.00 62.91 87 ASN A CA 1
ATOM 683 C C . ASN A 1 87 ? 6.323 8.666 -5.668 1.00 62.91 87 ASN A C 1
ATOM 685 O O . ASN A 1 87 ? 6.031 8.502 -6.856 1.00 62.91 87 ASN A O 1
ATOM 689 N N . LEU A 1 88 ? 5.387 8.735 -4.711 1.00 67.00 88 LEU A N 1
ATOM 690 C CA . LEU A 1 88 ? 3.958 8.764 -5.032 1.00 67.00 88 LEU A CA 1
ATOM 691 C C . LEU A 1 88 ? 3.653 10.076 -5.752 1.00 67.00 88 LEU A C 1
ATOM 693 O O . LEU A 1 88 ? 3.882 11.169 -5.230 1.00 67.00 88 LEU A O 1
ATOM 697 N N . ARG A 1 89 ? 3.117 9.993 -6.970 1.00 67.19 89 ARG A N 1
ATOM 698 C CA . ARG A 1 89 ? 2.769 11.193 -7.736 1.00 67.19 89 ARG A CA 1
ATOM 699 C C . ARG A 1 89 ? 1.665 11.954 -7.004 1.00 67.19 89 ARG A C 1
ATOM 701 O O . ARG A 1 89 ? 0.780 11.355 -6.397 1.00 67.19 89 ARG A O 1
ATOM 708 N N . LEU A 1 90 ? 1.641 13.280 -7.145 1.00 65.88 90 LEU A N 1
ATOM 709 C CA . LEU A 1 90 ? 0.621 14.147 -6.534 1.00 65.88 90 LEU A CA 1
ATOM 710 C C . LEU A 1 90 ? -0.824 13.685 -6.827 1.00 65.88 90 LEU A C 1
ATOM 712 O O . LEU A 1 90 ? -1.714 13.832 -5.992 1.00 65.88 90 LEU A O 1
ATOM 716 N N . THR A 1 91 ? -1.064 13.098 -8.002 1.00 63.31 91 THR A N 1
ATOM 717 C CA . THR A 1 91 ? -2.364 12.527 -8.381 1.00 63.31 91 THR A CA 1
ATOM 718 C C . THR A 1 91 ? -2.712 11.266 -7.585 1.00 63.31 91 THR A C 1
ATOM 720 O O . THR A 1 91 ? -3.850 11.129 -7.143 1.00 63.31 91 THR A O 1
ATOM 723 N N . GLU A 1 92 ? -1.750 10.363 -7.368 1.00 76.62 92 GLU A N 1
ATOM 724 C CA . GLU A 1 92 ? -1.933 9.158 -6.544 1.00 76.62 92 GLU A CA 1
ATOM 725 C C . GLU A 1 92 ? -2.147 9.545 -5.084 1.00 76.62 92 GLU A C 1
ATOM 727 O O . GLU A 1 92 ? -3.034 9.003 -4.428 1.00 76.62 92 GLU A O 1
ATOM 732 N N . TYR A 1 93 ? -1.408 10.554 -4.618 1.00 74.12 93 TYR A N 1
ATOM 733 C CA . TYR A 1 93 ? -1.638 11.179 -3.327 1.00 74.12 93 TYR A CA 1
ATOM 734 C C . TYR A 1 93 ? -3.086 11.672 -3.226 1.00 74.12 93 TYR A C 1
ATOM 736 O O . TYR A 1 93 ? -3.857 11.118 -2.455 1.00 74.12 93 TYR A O 1
ATOM 744 N N . ASN A 1 94 ? -3.529 12.621 -4.054 1.00 77.25 94 ASN A N 1
ATOM 745 C CA . ASN A 1 94 ? -4.895 13.158 -3.967 1.00 77.25 94 ASN A CA 1
ATOM 746 C C . ASN A 1 94 ? -5.986 12.074 -4.018 1.00 77.25 94 ASN A C 1
ATOM 748 O O . ASN A 1 94 ? -6.942 12.141 -3.247 1.00 77.25 94 ASN A O 1
ATOM 752 N N . HIS A 1 95 ? -5.811 11.049 -4.857 1.00 83.81 95 HIS A N 1
ATOM 753 C CA . HIS A 1 95 ? -6.722 9.909 -4.917 1.00 83.81 95 HIS A CA 1
ATOM 754 C C . HIS A 1 95 ? -6.777 9.129 -3.594 1.00 83.81 95 HIS A C 1
ATOM 756 O O . HIS A 1 95 ? -7.858 8.832 -3.087 1.00 83.81 95 HIS A O 1
ATOM 762 N N . LEU A 1 96 ? -5.625 8.829 -2.990 1.00 82.00 96 LEU A N 1
ATOM 763 C CA . LEU A 1 96 ? -5.574 8.183 -1.679 1.00 82.00 96 LEU A CA 1
ATOM 764 C C . LEU A 1 96 ? -6.194 9.064 -0.586 1.00 82.00 96 LEU A C 1
ATOM 766 O O . LEU A 1 96 ? -6.820 8.526 0.325 1.00 82.00 96 LEU A O 1
ATOM 770 N N . LYS A 1 97 ? -6.085 10.398 -0.694 1.00 80.56 97 LYS A N 1
ATOM 771 C CA . LYS A 1 97 ? -6.705 11.341 0.259 1.00 80.56 97 LYS A CA 1
ATOM 772 C C . LYS A 1 97 ? -8.196 11.150 0.274 1.00 80.56 97 LYS A C 1
ATOM 774 O O . LYS A 1 97 ? -8.808 11.013 1.327 1.00 80.56 97 LYS A O 1
ATOM 779 N N . GLU A 1 98 ? -8.759 11.183 -0.922 1.00 84.12 98 GLU A N 1
ATOM 780 C CA . GLU A 1 98 ? -10.183 11.086 -1.150 1.00 84.12 98 GLU A CA 1
ATOM 781 C C . GLU A 1 98 ? -10.713 9.745 -0.648 1.00 84.12 98 GLU A C 1
ATOM 783 O O . GLU A 1 98 ? -11.701 9.719 0.083 1.00 84.12 98 GLU A O 1
ATOM 788 N N . LEU A 1 99 ? -10.013 8.643 -0.939 1.00 86.00 99 LEU A N 1
ATOM 789 C CA . LEU A 1 99 ? -10.363 7.337 -0.384 1.00 86.00 99 LEU A CA 1
ATOM 790 C C . LEU A 1 99 ? -10.357 7.367 1.147 1.00 86.00 99 LEU A C 1
ATOM 792 O O . LEU A 1 99 ? -11.331 6.933 1.758 1.00 86.00 99 LEU A O 1
ATOM 796 N N . CYS A 1 100 ? -9.310 7.924 1.765 1.00 83.12 100 CYS A N 1
ATOM 797 C CA . CYS A 1 100 ? -9.201 8.001 3.220 1.00 83.12 100 CYS A CA 1
ATOM 798 C C . CYS A 1 100 ? -10.294 8.839 3.885 1.00 83.12 100 CYS A C 1
ATOM 800 O O . CYS A 1 100 ? -10.718 8.519 4.992 1.00 83.12 100 CYS A O 1
ATOM 802 N N . MET A 1 101 ? -10.773 9.895 3.230 1.00 82.69 101 MET A N 1
ATOM 803 C CA . MET A 1 101 ? -11.823 10.759 3.778 1.00 82.69 101 MET A CA 1
ATOM 804 C C . MET A 1 101 ? -13.211 10.103 3.753 1.00 82.69 101 MET A C 1
ATOM 806 O O . MET A 1 101 ? -14.079 10.512 4.521 1.00 82.69 101 MET A O 1
ATOM 810 N N . ASN A 1 102 ? -13.412 9.086 2.910 1.00 84.12 102 ASN A N 1
ATOM 811 C CA . ASN A 1 102 ? -14.730 8.526 2.608 1.00 84.12 102 ASN A CA 1
ATOM 812 C C . ASN A 1 102 ? -15.013 7.149 3.241 1.00 84.12 102 ASN A C 1
ATOM 814 O O . ASN A 1 102 ? -16.118 6.640 3.063 1.00 84.12 102 ASN A O 1
ATOM 818 N N . TYR A 1 103 ? -14.066 6.543 3.971 1.00 83.94 103 TYR A N 1
ATOM 819 C CA . TYR A 1 103 ? -14.270 5.237 4.622 1.00 83.94 103 TYR A CA 1
ATOM 820 C C . TYR A 1 103 ? -14.535 5.338 6.137 1.00 83.94 103 TYR A C 1
ATOM 822 O O . TYR A 1 103 ? -14.177 6.324 6.798 1.00 83.94 103 TYR A O 1
ATOM 830 N N . ASP A 1 104 ? -15.158 4.295 6.700 1.00 83.75 104 ASP A N 1
ATOM 831 C CA . ASP A 1 104 ? -15.351 4.132 8.150 1.00 83.75 104 ASP A CA 1
ATOM 832 C C . ASP A 1 104 ? -14.138 3.415 8.778 1.00 83.75 104 ASP A C 1
ATOM 834 O O . ASP A 1 104 ? -14.002 2.202 8.614 1.00 83.75 104 ASP A O 1
ATOM 838 N N . PRO A 1 105 ? -13.251 4.110 9.518 1.00 80.06 105 PRO A N 1
ATOM 839 C CA . PRO A 1 105 ? -12.027 3.514 10.058 1.00 80.06 105 PRO A CA 1
ATOM 840 C C . PRO A 1 105 ? -12.249 2.458 11.138 1.00 80.06 105 PRO A C 1
ATOM 842 O O . PRO A 1 105 ? -11.313 1.743 11.487 1.00 80.06 105 PRO A O 1
ATOM 845 N N . SER A 1 106 ? -13.475 2.315 11.650 1.00 80.25 106 SER A N 1
ATOM 846 C CA . SER A 1 106 ? -13.820 1.210 12.549 1.00 80.25 106 SER A CA 1
ATOM 847 C C . SER A 1 106 ? -14.044 -0.117 11.814 1.00 80.25 106 SER A C 1
ATOM 849 O O . SER A 1 106 ? -14.009 -1.177 12.438 1.00 80.25 106 SER A O 1
ATOM 851 N N . LYS A 1 107 ? -14.261 -0.073 10.494 1.00 84.38 107 LYS A N 1
ATOM 852 C CA . LYS A 1 107 ? -14.626 -1.234 9.666 1.00 84.38 107 LYS A CA 1
ATOM 853 C C . LYS A 1 107 ? -13.742 -1.405 8.446 1.00 84.38 107 LYS A C 1
ATOM 855 O O . LYS A 1 107 ? -13.733 -2.479 7.856 1.00 84.38 107 LYS A O 1
ATOM 860 N N . GLU A 1 108 ? -13.052 -0.359 8.024 1.00 88.69 108 GLU A N 1
ATOM 861 C CA . GLU A 1 108 ? -12.399 -0.287 6.727 1.00 88.69 108 GLU A CA 1
ATOM 862 C C . GLU A 1 108 ? -11.015 0.346 6.835 1.00 88.69 108 GLU A C 1
ATOM 864 O O . GLU A 1 108 ? -10.725 1.110 7.751 1.00 88.69 108 GLU A O 1
ATOM 869 N N . PHE A 1 109 ? -10.156 0.037 5.867 1.00 87.19 109 PHE A N 1
ATOM 870 C CA . PHE A 1 109 ? -8.899 0.746 5.659 1.00 87.19 109 PHE A CA 1
ATOM 871 C C . PHE A 1 109 ? -8.530 0.798 4.175 1.00 87.19 109 PHE A C 1
ATOM 873 O O . PHE A 1 109 ? -8.987 -0.023 3.377 1.00 87.19 109 PHE A O 1
ATOM 880 N N . VAL A 1 110 ? -7.671 1.745 3.792 1.00 89.00 110 VAL A N 1
ATOM 881 C CA . VAL A 1 110 ? -7.156 1.848 2.418 1.00 89.00 110 VAL A CA 1
ATOM 882 C C . VAL A 1 110 ? -5.852 1.075 2.285 1.00 89.00 110 VAL A C 1
ATOM 884 O O . VAL A 1 110 ? -4.895 1.312 3.024 1.00 89.00 110 VAL A O 1
ATOM 887 N N . CYS A 1 111 ? -5.793 0.191 1.293 1.00 89.31 111 CYS A N 1
ATOM 888 C CA . CYS A 1 111 ? -4.567 -0.476 0.882 1.00 89.31 111 CYS A CA 1
ATOM 889 C C . CYS A 1 111 ? -4.154 0.005 -0.509 1.00 89.31 111 CYS A C 1
ATOM 891 O O . CYS A 1 111 ? -4.940 -0.066 -1.456 1.00 89.31 111 CYS A O 1
ATOM 893 N N . HIS A 1 112 ? -2.922 0.488 -0.617 1.00 90.19 112 HIS A N 1
ATOM 894 C CA . HIS A 1 112 ? -2.277 0.896 -1.851 1.00 90.19 112 HIS A CA 1
ATOM 895 C C . HIS A 1 112 ? -1.125 -0.060 -2.151 1.00 90.19 112 HIS A C 1
ATOM 897 O O . HIS A 1 112 ? -0.257 -0.277 -1.308 1.00 90.19 112 HIS A O 1
ATOM 903 N N . VAL A 1 113 ? -1.109 -0.630 -3.348 1.00 89.88 113 VAL A N 1
ATOM 904 C CA . VAL A 1 113 ? 0.009 -1.425 -3.859 1.00 89.88 113 VAL A CA 1
ATOM 905 C C . VAL A 1 113 ? 0.678 -0.622 -4.955 1.00 89.88 113 VAL A C 1
ATOM 907 O O . VAL A 1 113 ? -0.015 -0.127 -5.844 1.00 89.88 113 VAL A O 1
ATOM 910 N N . THR A 1 114 ? 2.002 -0.527 -4.922 1.00 88.38 114 THR A N 1
ATOM 911 C CA . THR A 1 114 ? 2.788 0.065 -6.002 1.00 88.38 114 THR A CA 1
ATOM 912 C C . THR A 1 114 ? 3.972 -0.824 -6.355 1.00 88.38 114 THR A C 1
ATOM 914 O O . THR A 1 114 ? 4.637 -1.384 -5.481 1.00 88.38 114 THR A O 1
ATOM 917 N N . ILE A 1 115 ? 4.217 -0.967 -7.653 1.00 88.19 115 ILE A N 1
ATOM 918 C CA . ILE A 1 115 ? 5.340 -1.713 -8.208 1.00 88.19 115 ILE A CA 1
ATOM 919 C C . ILE A 1 115 ? 6.139 -0.744 -9.066 1.00 88.19 115 ILE A C 1
ATOM 921 O O . ILE A 1 115 ? 5.604 -0.160 -10.017 1.00 88.19 115 ILE A O 1
ATOM 925 N N . ARG A 1 116 ? 7.429 -0.595 -8.766 1.00 87.12 116 ARG A N 1
ATOM 926 C CA . ARG A 1 116 ? 8.347 0.083 -9.676 1.00 87.12 116 ARG A CA 1
ATOM 927 C C . ARG A 1 116 ? 8.586 -0.807 -10.891 1.00 87.12 116 ARG A C 1
ATOM 929 O O . ARG A 1 116 ? 8.937 -1.978 -10.768 1.00 87.12 116 ARG A O 1
ATOM 936 N N . VAL A 1 117 ? 8.387 -0.248 -12.073 1.00 85.56 117 VAL A N 1
ATOM 937 C CA . VAL A 1 117 ? 8.643 -0.918 -13.343 1.00 85.56 117 VAL A CA 1
ATOM 938 C C . VAL A 1 117 ? 9.963 -0.393 -13.878 1.00 85.56 117 VAL A C 1
ATOM 940 O O . VAL A 1 117 ? 10.095 0.799 -14.164 1.00 85.56 117 VAL A O 1
ATOM 943 N N . ASP A 1 118 ? 10.942 -1.289 -13.991 1.00 75.31 118 ASP A N 1
ATOM 944 C CA . ASP A 1 118 ? 12.245 -0.942 -14.543 1.00 75.31 118 ASP A CA 1
ATOM 945 C C . ASP A 1 118 ? 12.098 -0.436 -15.981 1.00 75.31 118 ASP A C 1
ATOM 947 O O . ASP A 1 118 ? 11.286 -0.929 -16.773 1.00 75.31 118 ASP A O 1
ATOM 951 N N . ALA A 1 119 ? 12.890 0.579 -16.312 1.00 64.00 119 ALA A N 1
ATOM 952 C CA . ALA A 1 119 ? 12.899 1.154 -17.643 1.00 64.00 119 ALA A CA 1
ATOM 953 C C . ALA A 1 119 ? 13.472 0.147 -18.652 1.00 64.00 119 ALA A C 1
ATOM 955 O O . ALA A 1 119 ? 14.676 -0.092 -18.691 1.00 64.00 119 ALA A O 1
ATOM 956 N N . ASP A 1 120 ? 12.617 -0.420 -19.503 1.00 64.50 120 ASP A N 1
ATOM 957 C CA . ASP A 1 120 ? 13.042 -0.876 -20.832 1.00 64.50 120 ASP A CA 1
ATOM 958 C C . ASP A 1 120 ? 13.112 0.348 -21.769 1.00 64.50 120 ASP A C 1
ATOM 960 O O . ASP A 1 120 ? 12.617 1.424 -21.434 1.00 64.50 120 ASP A O 1
ATOM 964 N N . LYS A 1 121 ? 13.668 0.204 -22.976 1.00 62.47 121 LYS A N 1
ATOM 965 C CA . LYS A 1 121 ? 13.861 1.265 -23.986 1.00 62.47 121 LYS A CA 1
ATOM 966 C C . LYS A 1 121 ? 12.616 2.118 -24.291 1.00 62.47 121 LYS A C 1
ATOM 968 O O . LYS A 1 121 ? 12.755 3.181 -24.883 1.00 62.47 121 LYS A O 1
ATOM 973 N N . ASN A 1 122 ? 11.422 1.664 -23.903 1.00 70.88 122 ASN A N 1
ATOM 974 C CA . ASN A 1 122 ? 10.137 2.320 -24.148 1.00 70.88 122 ASN A CA 1
ATOM 975 C C . ASN A 1 122 ? 9.439 2.849 -22.878 1.00 70.88 122 ASN A C 1
ATOM 977 O O . ASN A 1 122 ? 8.290 3.280 -22.961 1.00 70.88 122 ASN A O 1
ATOM 981 N N . ILE A 1 123 ? 10.072 2.778 -21.703 1.00 73.75 123 ILE A N 1
ATOM 982 C CA . ILE A 1 123 ? 9.461 3.144 -20.418 1.00 73.75 123 ILE A CA 1
ATOM 983 C C . ILE A 1 123 ? 10.318 4.205 -19.749 1.00 73.75 123 ILE A C 1
ATOM 985 O O . ILE A 1 123 ? 11.540 4.091 -19.688 1.00 73.75 123 ILE A O 1
ATOM 989 N N . GLN A 1 124 ? 9.670 5.256 -19.249 1.00 75.81 124 GLN A N 1
ATOM 990 C CA . GLN A 1 124 ? 10.382 6.303 -18.531 1.00 75.81 124 GLN A CA 1
ATOM 991 C C . GLN A 1 124 ? 11.015 5.726 -17.252 1.00 75.81 124 GLN A C 1
ATOM 993 O O . GLN A 1 124 ? 10.369 4.934 -16.559 1.00 75.81 124 GLN A O 1
ATOM 998 N N . PRO A 1 125 ? 12.248 6.123 -16.901 1.00 71.12 125 PRO A N 1
ATOM 999 C CA . PRO A 1 125 ? 12.836 5.800 -15.605 1.00 71.12 125 PRO A CA 1
ATOM 1000 C C . PRO A 1 125 ? 11.890 6.158 -14.455 1.00 71.12 125 PRO A C 1
ATOM 1002 O O . PRO A 1 125 ? 11.169 7.152 -14.535 1.00 71.12 125 PRO A O 1
ATOM 1005 N N . ASN A 1 126 ? 11.907 5.358 -13.386 1.00 72.88 126 ASN A N 1
ATOM 1006 C CA . ASN A 1 126 ? 11.030 5.535 -12.221 1.00 72.88 126 ASN A CA 1
ATOM 1007 C C . ASN A 1 126 ? 9.534 5.548 -12.59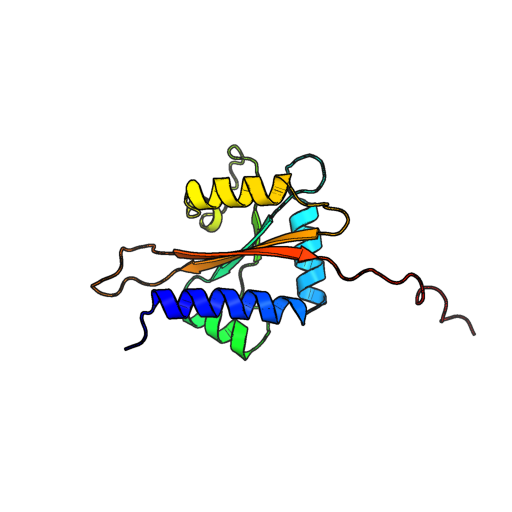2 1.00 72.88 126 ASN A C 1
ATOM 1009 O O . ASN A 1 126 ? 8.750 6.352 -12.082 1.00 72.88 126 ASN A O 1
ATOM 1013 N N . THR A 1 127 ? 9.129 4.664 -13.507 1.00 82.56 127 THR A N 1
ATOM 1014 C CA . THR A 1 127 ? 7.709 4.406 -13.750 1.00 82.56 127 THR A CA 1
ATOM 1015 C C . THR A 1 127 ? 7.174 3.501 -12.650 1.00 82.56 127 THR A C 1
ATOM 1017 O O . THR A 1 127 ? 7.755 2.461 -12.357 1.00 82.56 127 THR A O 1
ATOM 1020 N N . TYR A 1 128 ? 6.041 3.882 -12.070 1.00 85.19 128 TYR A N 1
ATOM 1021 C CA . TYR A 1 128 ? 5.335 3.090 -11.072 1.00 85.19 128 TYR A CA 1
ATOM 1022 C C . TYR A 1 128 ? 3.971 2.687 -11.618 1.00 85.19 128 TYR A C 1
ATOM 1024 O O . TYR A 1 128 ? 3.317 3.456 -12.329 1.00 85.19 128 TYR A O 1
ATOM 1032 N N . VAL A 1 129 ? 3.557 1.466 -11.298 1.00 88.06 129 VAL A N 1
ATOM 1033 C CA . VAL A 1 129 ? 2.207 0.973 -11.553 1.00 88.06 129 VAL A CA 1
ATOM 1034 C C . VAL A 1 129 ? 1.567 0.666 -10.215 1.00 88.06 129 VAL A C 1
ATOM 1036 O O . VAL A 1 129 ? 2.069 -0.158 -9.452 1.00 88.06 129 VAL A O 1
ATOM 1039 N N . SER A 1 130 ? 0.443 1.324 -9.951 1.00 89.75 130 SER A N 1
ATOM 1040 C CA . SER A 1 130 ? -0.173 1.318 -8.630 1.00 89.75 130 SER A CA 1
ATOM 1041 C C . SER A 1 130 ? -1.658 0.967 -8.694 1.00 89.75 130 SER A C 1
ATOM 1043 O O . SER A 1 130 ? -2.336 1.211 -9.697 1.00 89.75 130 SER A O 1
ATOM 1045 N N . ARG A 1 131 ? -2.190 0.394 -7.611 1.00 91.38 131 ARG A N 1
ATOM 1046 C CA . ARG A 1 131 ? -3.622 0.117 -7.442 1.00 91.38 131 ARG A CA 1
ATOM 1047 C C . ARG A 1 131 ? -4.034 0.288 -5.984 1.00 91.38 131 ARG A C 1
ATOM 1049 O O . ARG A 1 131 ? -3.324 -0.154 -5.087 1.00 91.38 131 ARG A O 1
ATOM 1056 N N . SER A 1 132 ? -5.202 0.883 -5.764 1.00 89.81 132 SER A N 1
ATOM 1057 C CA . SER A 1 132 ? -5.769 1.110 -4.429 1.00 89.81 132 SER A CA 1
ATOM 1058 C C . SER A 1 132 ? -7.108 0.405 -4.272 1.00 89.81 132 SER A C 1
ATOM 1060 O O . SER A 1 132 ? -7.887 0.351 -5.226 1.00 89.81 132 SER A O 1
ATOM 1062 N N . ILE A 1 133 ? -7.407 -0.076 -3.067 1.00 89.69 133 ILE A N 1
ATOM 1063 C CA . ILE A 1 133 ? -8.758 -0.489 -2.663 1.00 89.69 133 ILE A CA 1
ATOM 1064 C C . ILE A 1 133 ? -9.065 -0.021 -1.241 1.00 89.69 133 ILE A C 1
ATOM 1066 O O . ILE A 1 133 ? -8.166 0.099 -0.408 1.00 89.69 133 ILE A O 1
ATOM 1070 N N . VAL A 1 134 ? -10.353 0.163 -0.957 1.00 87.81 134 VAL A N 1
ATOM 1071 C CA . VAL A 1 134 ? -10.877 0.171 0.413 1.00 87.81 134 VAL A CA 1
ATOM 1072 C C . VAL A 1 134 ? -11.191 -1.277 0.783 1.00 87.81 134 VAL A C 1
ATOM 1074 O O . VAL A 1 134 ? -11.928 -1.963 0.070 1.00 87.81 134 VAL A O 1
ATOM 1077 N N . HIS A 1 135 ? -10.590 -1.769 1.859 1.00 87.12 135 HIS A N 1
ATOM 1078 C CA . HIS A 1 135 ? -10.791 -3.122 2.354 1.00 87.12 135 HIS A CA 1
ATOM 1079 C C . HIS A 1 135 ? -11.658 -3.102 3.610 1.00 87.12 135 HIS A C 1
ATOM 1081 O O . HIS A 1 135 ? -11.352 -2.373 4.549 1.00 87.12 135 HIS A O 1
ATOM 1087 N N . LYS A 1 136 ? -12.703 -3.937 3.636 1.00 85.31 136 LYS A N 1
ATOM 1088 C CA . LYS A 1 136 ? -13.542 -4.170 4.817 1.00 85.31 136 LYS A CA 1
ATOM 1089 C C . LYS A 1 136 ? -12.896 -5.214 5.711 1.00 85.31 136 LYS A C 1
ATOM 1091 O O . LYS A 1 136 ? -12.617 -6.321 5.257 1.00 85.31 136 LYS A O 1
ATOM 1096 N N . LEU A 1 137 ? -12.686 -4.865 6.969 1.00 76.69 137 LEU A N 1
ATOM 1097 C CA . LE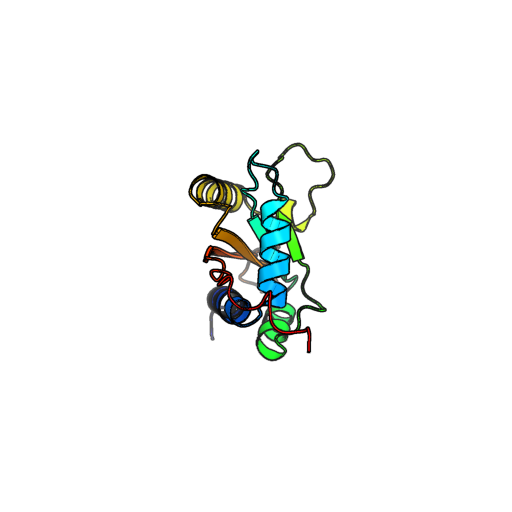U A 1 137 ? -12.238 -5.786 7.995 1.00 76.69 137 LEU A CA 1
ATOM 1098 C C . LEU A 1 137 ? -13.294 -6.876 8.201 1.00 76.69 137 LEU A C 1
ATOM 1100 O O . LEU A 1 137 ? -14.492 -6.582 8.173 1.00 76.69 137 LEU A O 1
ATOM 1104 N N . PRO A 1 138 ? -12.876 -8.132 8.413 1.00 70.06 138 PRO A N 1
ATOM 1105 C CA . PRO A 1 138 ? -13.807 -9.167 8.825 1.00 70.06 138 PRO A CA 1
ATOM 1106 C C . PRO A 1 138 ? -14.424 -8.772 10.170 1.00 70.06 138 PRO A C 1
ATOM 1108 O O . PRO A 1 138 ? -13.704 -8.395 11.098 1.00 70.06 138 PRO A O 1
ATOM 1111 N N . GLU A 1 139 ? -15.751 -8.857 10.277 1.00 63.16 139 GLU A N 1
ATOM 1112 C CA . GLU A 1 139 ? -16.440 -8.656 11.550 1.00 63.16 139 GLU A CA 1
ATOM 1113 C C . GLU A 1 139 ? -15.905 -9.673 12.561 1.00 63.16 139 GLU A C 1
ATOM 1115 O O . GLU A 1 139 ? -16.004 -10.888 12.369 1.00 63.16 139 GLU A O 1
ATOM 1120 N N . VAL A 1 140 ? -15.303 -9.182 13.644 1.00 55.19 140 VAL A N 1
ATOM 1121 C CA . VAL A 1 140 ? -14.912 -10.045 14.756 1.00 55.19 140 VAL A CA 1
ATOM 1122 C C . VAL A 1 140 ? -16.205 -10.478 15.440 1.00 55.19 140 VAL A C 1
ATOM 1124 O O . VAL A 1 140 ? -16.776 -9.734 16.232 1.00 55.19 140 VAL A O 1
ATOM 1127 N N . SER A 1 141 ? -16.698 -11.670 15.104 1.00 38.59 141 SER A N 1
ATOM 1128 C CA . SER A 1 141 ? -17.815 -12.279 15.827 1.00 38.59 141 SER A CA 1
ATOM 1129 C C . SER A 1 141 ? -17.404 -12.449 17.301 1.00 38.59 141 SER A C 1
ATOM 1131 O O . SER A 1 141 ? -16.372 -13.076 17.554 1.00 38.59 141 SER A O 1
ATOM 1133 N N . PRO A 1 142 ? -18.160 -11.924 18.286 1.00 44.00 142 PRO A N 1
ATOM 1134 C CA . PRO A 1 142 ? -17.784 -11.960 19.708 1.00 44.00 142 PRO A CA 1
ATOM 1135 C C . PRO A 1 142 ? -17.695 -13.357 20.358 1.00 44.00 142 PRO A C 1
ATOM 1137 O O . PRO A 1 142 ? -17.522 -13.461 21.569 1.00 44.00 142 PRO A O 1
ATOM 1140 N N . SER A 1 143 ? -17.837 -14.449 19.610 1.00 43.75 143 SER A N 1
ATOM 1141 C CA . SER A 1 143 ? -18.192 -15.766 20.149 1.00 43.75 143 SER A CA 1
ATOM 1142 C C . SER A 1 143 ? -17.036 -16.691 20.558 1.00 43.75 143 SER A C 1
ATOM 1144 O O . SER A 1 143 ? -17.311 -17.834 20.894 1.00 43.75 143 SER A O 1
ATOM 1146 N N . ASN A 1 144 ? -15.775 -16.241 20.625 1.00 40.75 144 ASN A N 1
ATOM 1147 C CA . ASN A 1 144 ? -14.650 -17.113 21.034 1.00 40.75 144 ASN A CA 1
ATOM 1148 C C . ASN A 1 144 ? -13.838 -16.637 22.255 1.00 40.75 144 ASN A C 1
ATOM 1150 O O . ASN A 1 144 ? -12.737 -17.130 22.484 1.00 40.75 144 ASN A O 1
ATOM 1154 N N . ILE A 1 145 ? -14.360 -15.716 23.074 1.00 44.75 145 ILE A N 1
ATOM 1155 C CA . ILE A 1 145 ? -13.643 -15.244 24.282 1.00 44.75 145 ILE A CA 1
ATOM 1156 C C . ILE A 1 145 ? -13.956 -16.096 25.533 1.00 44.75 145 ILE A C 1
ATOM 1158 O O . ILE A 1 145 ? -13.243 -16.015 26.527 1.00 44.75 145 ILE A O 1
ATOM 1162 N N . TYR A 1 146 ? -14.934 -17.007 25.481 1.00 43.41 146 TYR A N 1
ATOM 1163 C CA . TYR A 1 146 ? -15.275 -17.881 26.614 1.00 43.41 146 TYR A CA 1
ATOM 1164 C C . TYR A 1 146 ? -15.291 -19.362 26.225 1.00 43.41 146 TYR A C 1
ATOM 1166 O O . TYR A 1 146 ? -16.349 -19.974 26.124 1.00 43.41 146 TYR A O 1
ATOM 1174 N N . SER A 1 147 ? -14.126 -19.968 25.992 1.00 42.72 147 SER A N 1
ATOM 1175 C CA . SER A 1 147 ? -14.000 -21.436 25.939 1.00 42.72 147 SER A CA 1
ATOM 1176 C C . SER A 1 147 ? -12.600 -21.901 26.340 1.00 42.72 147 SER A C 1
ATOM 1178 O O . SER A 1 147 ? -11.925 -22.593 25.587 1.00 42.72 147 SER A O 1
ATOM 1180 N N . SER A 1 148 ? -12.130 -21.509 27.525 1.00 42.44 148 SER A N 1
ATOM 1181 C CA . SER A 1 148 ? -11.066 -22.236 28.236 1.00 42.44 148 SER A CA 1
ATOM 1182 C C . SER A 1 148 ? -11.188 -21.951 29.730 1.00 42.44 148 SER A C 1
ATOM 1184 O O . SER A 1 148 ? -10.558 -21.035 30.241 1.00 42.44 148 SER A O 1
ATOM 1186 N N . ASN A 1 149 ? -12.079 -22.679 30.399 1.00 39.53 149 ASN A N 1
ATOM 1187 C CA . ASN A 1 149 ? -12.009 -22.958 31.833 1.00 39.53 149 ASN A CA 1
ATOM 1188 C C . ASN A 1 149 ? -12.942 -24.138 32.130 1.00 39.53 149 ASN A C 1
ATOM 1190 O O . ASN A 1 149 ? -14.098 -23.948 32.501 1.00 39.53 149 ASN A O 1
ATOM 1194 N N . THR A 1 150 ? -12.413 -25.340 31.919 1.00 40.44 150 THR A N 1
ATOM 1195 C CA . THR A 1 150 ? -12.756 -26.565 32.657 1.00 40.44 150 THR A CA 1
ATOM 1196 C C . THR A 1 150 ? -11.565 -27.495 32.581 1.00 40.44 150 THR A C 1
ATOM 1198 O O . THR A 1 150 ? -11.023 -27.619 31.459 1.00 40.44 150 THR A O 1
#